Protein AF-F9FNZ8-F1 (afdb_monomer_lite)

Radius of gyration: 16.41 Å; chains: 1; bounding box: 46×42×36 Å

Sequence (123 aa):
MADININNTTPAVIGWEWNDSACSLIEPDPKFSDITLTTHFDKTCSLFELSVPVKIKDIRLKDDKGGENSVSTLILRICPSTVDTFSFASTTTGSESTRPKFTSYVTRLDFQLSKSLDVLVPA

Foldseek 3Di:
DPWPFAWDKDFDKDWDDDPNDIDIDQAAVVNPDGFIWIFGDGPVDGKIKTKGWYQDPPDDDPPPPDPPRDIKIKIWIDGPVFFPDWDKDFDQDDPPVNRVPDVGTDIDIDTDGNDDIDIDIDD

Organism: Fusarium oxysporum (strain Fo5176) (NCBI:txid660025)

pLDDT: mean 75.02, std 13.0, range [47.94, 90.88]

Structure (mmCIF, N/CA/C/O backbone):
data_AF-F9FNZ8-F1
#
_entry.id   AF-F9FNZ8-F1
#
loop_
_atom_site.group_PDB
_atom_site.id
_atom_site.type_symbol
_atom_site.label_atom_id
_atom_site.label_alt_id
_atom_site.label_comp_id
_atom_site.label_asym_id
_atom_site.label_entity_id
_atom_site.label_seq_id
_atom_site.pdbx_PDB_ins_code
_atom_site.Cartn_x
_atom_site.Cartn_y
_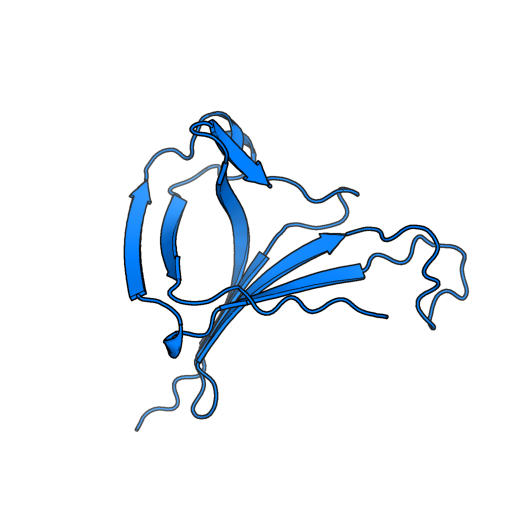atom_site.Cartn_z
_atom_site.occupancy
_atom_site.B_iso_or_equiv
_atom_site.auth_seq_id
_atom_site.auth_comp_id
_atom_site.auth_asym_id
_atom_site.auth_atom_id
_atom_site.pdbx_PDB_model_num
ATOM 1 N N . MET A 1 1 ? -28.705 -4.504 3.565 1.00 50.62 1 MET A N 1
ATOM 2 C CA . MET A 1 1 ? -27.428 -3.768 3.446 1.00 50.62 1 MET A CA 1
ATOM 3 C C . MET A 1 1 ? -26.981 -3.895 2.009 1.00 50.62 1 MET A C 1
ATOM 5 O O . MET A 1 1 ? -27.004 -5.012 1.516 1.00 50.62 1 MET A O 1
ATOM 9 N N . ALA A 1 2 ? -26.684 -2.783 1.336 1.00 55.53 2 ALA A N 1
ATOM 10 C CA . ALA A 1 2 ? -26.124 -2.829 -0.009 1.00 55.53 2 ALA A CA 1
ATOM 11 C C . ALA A 1 2 ? -24.728 -3.460 0.049 1.00 55.53 2 ALA A C 1
ATOM 13 O O . ALA A 1 2 ? -23.975 -3.213 0.993 1.00 55.53 2 ALA A O 1
A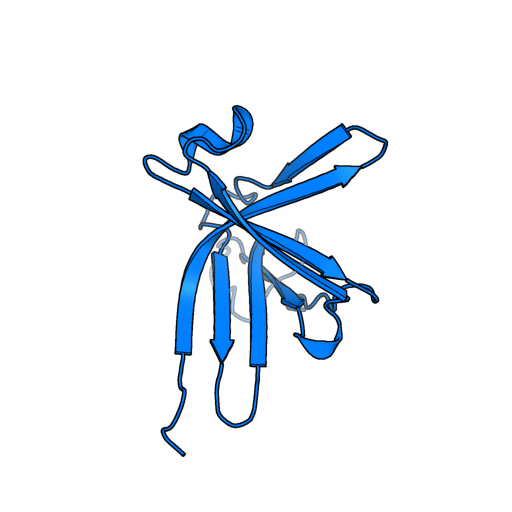TOM 14 N N . ASP A 1 3 ? -24.417 -4.289 -0.937 1.00 61.94 3 ASP A N 1
ATOM 15 C CA . ASP A 1 3 ? -23.133 -4.967 -1.047 1.00 61.94 3 ASP A CA 1
ATOM 16 C C . ASP A 1 3 ? -22.080 -3.922 -1.415 1.00 61.94 3 ASP A C 1
ATOM 18 O O . ASP A 1 3 ? -21.978 -3.504 -2.566 1.00 61.94 3 ASP A O 1
ATOM 22 N N . ILE A 1 4 ? -21.325 -3.452 -0.421 1.00 68.19 4 ILE A N 1
ATOM 23 C CA . ILE A 1 4 ? -20.116 -2.672 -0.672 1.00 68.19 4 ILE A CA 1
ATOM 24 C C . ILE A 1 4 ? -19.102 -3.678 -1.215 1.00 68.19 4 ILE A C 1
ATOM 26 O O . ILE A 1 4 ? -18.683 -4.572 -0.489 1.00 68.19 4 ILE A O 1
ATOM 30 N N . ASN A 1 5 ? -18.799 -3.585 -2.507 1.00 74.56 5 ASN A N 1
ATOM 31 C CA . ASN A 1 5 ? -17.711 -4.304 -3.161 1.00 74.56 5 ASN A CA 1
ATOM 32 C C . ASN A 1 5 ? -16.851 -3.265 -3.879 1.00 74.56 5 ASN A C 1
ATOM 34 O O . ASN A 1 5 ? -17.063 -2.960 -5.054 1.00 74.56 5 ASN A O 1
ATOM 38 N N . ILE A 1 6 ? -15.948 -2.647 -3.124 1.00 79.62 6 ILE A N 1
ATOM 39 C CA . ILE A 1 6 ? -14.996 -1.672 -3.643 1.00 79.62 6 ILE A CA 1
ATOM 40 C C . ILE A 1 6 ? -13.662 -2.390 -3.770 1.00 79.62 6 ILE A C 1
ATOM 42 O O . ILE A 1 6 ? -13.067 -2.790 -2.773 1.00 79.62 6 ILE A O 1
ATOM 46 N N . ASN A 1 7 ? -13.210 -2.533 -5.010 1.00 85.69 7 ASN A N 1
ATOM 47 C CA . ASN A 1 7 ? -11.875 -2.999 -5.337 1.00 85.69 7 ASN A CA 1
ATOM 48 C C . ASN A 1 7 ? -11.287 -2.026 -6.359 1.00 85.69 7 ASN A C 1
ATOM 50 O O . ASN A 1 7 ? -11.627 -2.080 -7.541 1.00 85.69 7 ASN A O 1
ATOM 54 N N . ASN A 1 8 ? -10.500 -1.066 -5.876 1.00 85.75 8 ASN A N 1
ATOM 55 C CA . ASN A 1 8 ? -9.900 -0.033 -6.714 1.00 85.75 8 ASN A CA 1
ATOM 56 C C . ASN A 1 8 ? -8.385 -0.050 -6.544 1.00 85.75 8 ASN A C 1
ATOM 58 O O . ASN A 1 8 ? -7.902 0.060 -5.417 1.00 85.75 8 ASN A O 1
ATOM 62 N N . THR A 1 9 ? -7.665 -0.147 -7.657 1.00 87.81 9 THR A N 1
ATOM 63 C CA . THR A 1 9 ? -6.204 -0.133 -7.717 1.00 87.81 9 THR A CA 1
ATOM 64 C C . THR A 1 9 ? -5.751 1.130 -8.428 1.00 87.81 9 THR A C 1
ATOM 66 O O . THR A 1 9 ? -6.168 1.403 -9.552 1.00 87.81 9 THR A O 1
ATOM 69 N N . THR A 1 10 ? -4.864 1.888 -7.789 1.00 86.94 10 THR A N 1
ATOM 70 C CA . THR A 1 10 ? -4.278 3.105 -8.360 1.00 86.94 10 THR A CA 1
ATOM 71 C C . THR A 1 10 ? -2.759 3.089 -8.212 1.00 86.94 10 THR A C 1
ATOM 73 O O . THR A 1 10 ? -2.259 2.576 -7.206 1.00 86.94 10 THR A O 1
ATOM 76 N N . PRO A 1 11 ? -2.001 3.675 -9.155 1.00 86.81 11 PRO A N 1
ATOM 77 C CA . PRO A 1 11 ? -0.597 3.987 -8.933 1.00 86.81 11 PRO A CA 1
ATOM 78 C C . PRO A 1 11 ? -0.419 4.811 -7.657 1.00 86.81 11 PRO A C 1
ATOM 80 O O . PRO A 1 11 ? -1.219 5.703 -7.360 1.00 86.81 11 PRO A O 1
ATOM 83 N N . ALA A 1 12 ? 0.630 4.501 -6.907 1.00 86.44 12 ALA A N 1
ATOM 84 C CA . ALA A 1 12 ? 0.932 5.109 -5.626 1.00 86.44 12 ALA A CA 1
ATOM 85 C C . ALA A 1 12 ? 2.425 5.429 -5.504 1.00 86.44 12 ALA A C 1
ATOM 87 O O . ALA A 1 12 ? 3.278 4.880 -6.203 1.00 86.44 12 ALA A O 1
ATOM 88 N N . VAL A 1 13 ? 2.723 6.341 -4.585 1.00 85.50 13 VAL A N 1
ATOM 89 C CA . VAL A 1 13 ? 4.072 6.653 -4.117 1.00 85.50 13 VAL A CA 1
ATOM 90 C C . VAL A 1 13 ? 4.047 6.540 -2.605 1.00 85.50 13 VAL A C 1
ATOM 92 O O . VAL A 1 13 ? 3.079 6.955 -1.966 1.00 85.50 13 VAL A O 1
ATOM 95 N N . ILE A 1 14 ? 5.103 5.970 -2.041 1.00 86.44 14 ILE A N 1
ATOM 96 C CA . ILE A 1 14 ? 5.200 5.732 -0.604 1.00 86.44 14 ILE A CA 1
ATOM 97 C C . ILE A 1 14 ? 6.164 6.763 -0.034 1.00 86.44 14 ILE A C 1
ATOM 99 O O . ILE A 1 14 ? 7.265 6.913 -0.556 1.00 86.44 14 ILE A O 1
ATOM 103 N N . GLY A 1 15 ? 5.762 7.464 1.021 1.00 85.94 15 GLY A N 1
ATOM 104 C CA . GLY A 1 15 ? 6.618 8.379 1.772 1.00 85.94 15 GLY A CA 1
ATOM 105 C C . GLY A 1 15 ? 6.652 7.991 3.245 1.00 85.94 15 GLY A C 1
ATOM 106 O O . GLY A 1 15 ? 5.629 7.580 3.788 1.00 85.94 15 GLY A O 1
ATOM 107 N N . TRP A 1 16 ? 7.814 8.106 3.879 1.00 86.62 16 TRP A N 1
ATOM 108 C CA . TRP A 1 16 ? 7.981 7.901 5.320 1.00 86.62 16 TRP A CA 1
ATOM 109 C C . TRP A 1 16 ? 9.099 8.793 5.857 1.00 86.62 16 TRP A C 1
ATOM 111 O O . TRP A 1 16 ? 9.931 9.283 5.096 1.00 86.62 16 TRP A O 1
ATOM 121 N N . GLU A 1 17 ? 9.131 9.003 7.167 1.00 83.31 17 GLU A N 1
ATOM 122 C CA . GLU A 1 17 ? 10.227 9.704 7.835 1.00 83.31 17 GLU A CA 1
ATOM 123 C C . GLU A 1 17 ? 11.235 8.692 8.386 1.00 83.31 17 GLU A C 1
ATOM 125 O O . GLU A 1 17 ? 10.865 7.672 8.972 1.00 83.31 17 GLU A O 1
ATOM 130 N N . TRP A 1 18 ? 12.522 8.963 8.187 1.00 83.50 18 TRP A N 1
ATOM 131 C CA . TRP A 1 18 ? 13.621 8.173 8.731 1.00 83.50 18 TRP A CA 1
ATOM 132 C C . TRP A 1 18 ? 14.732 9.114 9.194 1.00 83.50 18 TRP A C 1
ATOM 134 O O . TRP A 1 18 ? 15.304 9.829 8.376 1.00 83.50 18 TRP A O 1
ATOM 144 N N . ASN A 1 19 ? 15.051 9.116 10.493 1.00 87.81 19 ASN A N 1
ATOM 145 C CA . ASN A 1 19 ? 16.063 10.000 11.095 1.00 87.81 19 ASN A CA 1
ATOM 146 C C . ASN A 1 19 ? 15.889 11.478 10.679 1.00 87.81 19 ASN A C 1
ATOM 148 O O . ASN A 1 19 ? 16.789 12.065 10.076 1.00 87.81 19 ASN A O 1
ATOM 152 N N . ASP A 1 20 ? 14.700 12.041 10.920 1.00 85.81 20 ASP A N 1
ATOM 153 C CA . ASP A 1 20 ? 14.307 13.419 10.560 1.00 85.81 20 ASP A CA 1
ATOM 154 C C . ASP A 1 20 ? 14.408 13.758 9.060 1.00 85.81 20 ASP A C 1
ATOM 156 O O . ASP A 1 20 ? 14.306 14.916 8.652 1.00 85.81 20 ASP A O 1
ATOM 160 N N . SER A 1 21 ? 14.597 12.744 8.215 1.00 81.88 21 SER A N 1
ATOM 161 C CA . SER A 1 21 ? 14.689 12.887 6.768 1.00 81.88 21 SER A CA 1
ATOM 162 C C . SER A 1 21 ? 13.454 12.292 6.108 1.00 81.88 21 SER A C 1
ATOM 164 O O . SER A 1 21 ? 13.058 11.161 6.393 1.00 81.88 21 SER A O 1
ATOM 166 N N . ALA A 1 22 ? 12.853 13.043 5.188 1.00 83.19 22 ALA A N 1
ATOM 167 C CA . ALA A 1 22 ? 11.767 12.536 4.364 1.00 83.19 22 ALA A CA 1
ATOM 168 C C . ALA A 1 22 ? 12.325 11.552 3.322 1.00 83.19 22 ALA A C 1
ATOM 170 O O . ALA A 1 22 ? 13.117 11.924 2.453 1.00 83.19 22 ALA A O 1
ATOM 171 N N . CYS A 1 23 ? 11.900 10.297 3.403 1.00 83.81 23 CYS A N 1
ATOM 172 C CA . CYS A 1 23 ? 12.193 9.251 2.435 1.00 83.81 23 CYS A CA 1
ATOM 173 C C . CYS A 1 23 ? 10.977 8.996 1.542 1.00 83.81 23 CYS A C 1
ATOM 175 O O . CYS A 1 23 ? 9.828 9.177 1.948 1.00 83.81 23 CYS A O 1
ATOM 177 N N . SER A 1 24 ? 11.229 8.555 0.311 1.00 83.94 24 SER A N 1
ATOM 178 C CA . SER A 1 24 ? 10.164 8.196 -0.619 1.00 83.94 24 SER A CA 1
ATOM 179 C C . SER A 1 24 ? 10.569 7.057 -1.541 1.00 83.94 24 SER A C 1
ATOM 181 O O . SER A 1 24 ? 11.677 7.066 -2.076 1.00 83.94 24 SER A O 1
ATOM 183 N N . LEU A 1 25 ? 9.638 6.141 -1.795 1.00 84.81 25 LEU A N 1
ATOM 184 C CA . LEU A 1 25 ? 9.734 5.119 -2.827 1.00 84.81 25 LEU A CA 1
ATOM 185 C C . LEU A 1 25 ? 8.757 5.465 -3.955 1.00 84.81 25 LEU A C 1
ATOM 187 O O . LEU A 1 25 ? 7.538 5.360 -3.802 1.00 84.81 25 LEU A O 1
ATOM 191 N N . ILE A 1 26 ? 9.319 5.934 -5.069 1.00 81.75 26 ILE A N 1
ATOM 192 C CA . ILE A 1 26 ? 8.571 6.494 -6.203 1.00 81.75 26 ILE A CA 1
ATOM 193 C C . ILE A 1 26 ? 8.479 5.481 -7.339 1.00 81.75 26 ILE A C 1
ATOM 195 O O . ILE A 1 26 ? 7.404 5.253 -7.888 1.00 81.75 26 ILE A O 1
ATOM 199 N N . GLU A 1 27 ? 9.594 4.847 -7.681 1.00 81.00 27 GLU A N 1
ATOM 200 C CA . GLU A 1 27 ? 9.676 3.824 -8.717 1.00 81.00 27 GLU A CA 1
ATOM 201 C C . GLU A 1 27 ? 10.198 2.527 -8.097 1.00 81.00 27 GLU A C 1
ATOM 203 O O . GLU A 1 27 ? 11.109 2.582 -7.265 1.00 81.00 27 GLU A O 1
ATOM 208 N N . PRO A 1 28 ? 9.641 1.367 -8.473 1.00 75.50 28 PRO A N 1
ATOM 209 C CA . PRO A 1 28 ? 10.231 0.095 -8.101 1.00 75.50 28 PRO A CA 1
ATOM 210 C C . PRO A 1 28 ? 11.508 -0.169 -8.903 1.00 75.50 28 PRO A C 1
ATOM 212 O O . PRO A 1 28 ? 11.694 0.346 -10.008 1.00 75.50 28 PRO A O 1
ATOM 215 N N . ASP A 1 29 ? 12.378 -1.006 -8.345 1.00 64.44 29 ASP A N 1
ATOM 216 C CA . ASP A 1 29 ? 13.597 -1.478 -8.995 1.00 64.44 29 ASP A CA 1
ATOM 217 C C . ASP A 1 29 ? 13.549 -3.013 -9.118 1.00 64.44 29 ASP A C 1
ATOM 219 O O . ASP A 1 29 ? 13.524 -3.713 -8.095 1.00 64.44 29 ASP A O 1
ATOM 223 N N . PRO A 1 30 ? 13.508 -3.572 -10.344 1.00 66.38 30 PRO A N 1
ATOM 224 C CA . PRO A 1 30 ? 13.570 -2.919 -11.654 1.00 66.38 30 PRO A CA 1
ATOM 225 C C . PRO A 1 30 ? 12.273 -2.186 -12.009 1.00 66.38 30 PRO A C 1
ATOM 227 O O . PRO A 1 30 ? 11.185 -2.593 -11.602 1.00 66.38 30 PRO A O 1
ATOM 230 N N . LYS A 1 31 ? 12.390 -1.144 -12.844 1.00 69.19 31 LYS A N 1
ATOM 231 C CA . LYS A 1 31 ? 11.262 -0.354 -13.370 1.00 69.19 31 LYS A CA 1
ATOM 232 C C . LYS A 1 31 ? 10.430 -1.158 -14.380 1.00 69.19 31 LYS A C 1
ATOM 234 O O . LYS A 1 31 ? 10.475 -0.894 -15.578 1.00 69.19 31 LYS A O 1
ATOM 239 N N . PHE A 1 32 ? 9.735 -2.186 -13.908 1.00 69.75 32 PHE A N 1
ATOM 240 C CA . PHE A 1 32 ? 8.914 -3.067 -14.741 1.00 69.75 32 PHE A CA 1
ATOM 241 C C . PHE A 1 32 ? 7.421 -2.715 -14.668 1.00 69.75 32 PHE A C 1
ATOM 243 O O . PHE A 1 32 ? 6.696 -2.877 -15.645 1.00 69.75 32 PHE A O 1
ATOM 250 N N . SER A 1 33 ? 6.963 -2.203 -13.526 1.00 77.44 33 SER A N 1
ATOM 251 C CA . SER A 1 33 ? 5.578 -1.779 -13.293 1.00 77.44 33 SER A CA 1
ATOM 252 C C . SER A 1 33 ? 5.520 -0.684 -12.228 1.00 77.44 33 SER A C 1
ATOM 254 O O . SER A 1 33 ? 6.542 -0.323 -11.655 1.00 77.44 33 SER A O 1
ATOM 256 N N . ASP A 1 34 ? 4.344 -0.110 -11.980 1.00 84.69 34 ASP A N 1
ATOM 257 C CA . ASP A 1 34 ? 4.162 0.880 -10.921 1.00 84.69 34 ASP A CA 1
ATOM 258 C C . ASP A 1 34 ? 3.959 0.237 -9.547 1.00 84.69 34 ASP A C 1
ATOM 260 O O . ASP A 1 34 ? 3.447 -0.872 -9.420 1.00 84.69 34 ASP A O 1
ATOM 264 N N . ILE A 1 35 ? 4.323 0.980 -8.501 1.00 87.69 35 ILE A N 1
ATOM 265 C CA . ILE A 1 35 ? 3.838 0.723 -7.144 1.00 87.69 35 ILE A CA 1
ATOM 266 C C . ILE A 1 35 ? 2.352 1.061 -7.127 1.00 87.69 35 ILE A C 1
ATOM 268 O O . ILE A 1 35 ? 1.967 2.132 -7.603 1.00 87.69 35 ILE A O 1
ATOM 272 N N . THR A 1 36 ? 1.522 0.182 -6.577 1.00 90.31 36 THR A N 1
ATOM 273 C CA . THR A 1 36 ? 0.068 0.372 -6.568 1.00 90.31 36 THR A CA 1
ATOM 274 C C . THR A 1 36 ? -0.509 0.273 -5.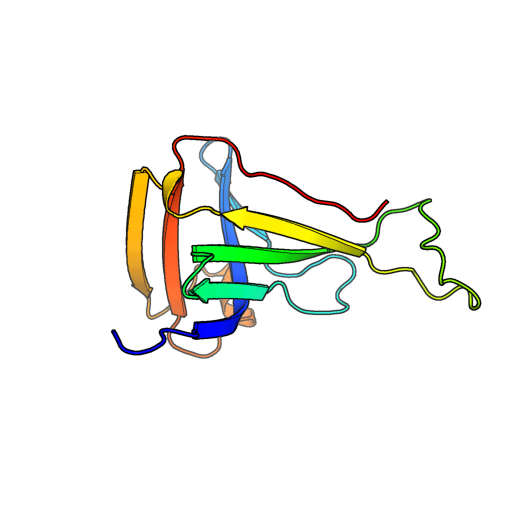169 1.00 90.31 36 THR A C 1
ATOM 276 O O . THR A 1 36 ? -0.102 -0.578 -4.381 1.00 90.31 36 THR A O 1
ATOM 279 N N . LEU A 1 37 ? -1.504 1.108 -4.889 1.00 89.56 37 LEU A N 1
ATOM 280 C CA . LEU A 1 37 ? -2.370 0.987 -3.727 1.00 89.56 37 LEU A CA 1
ATOM 281 C C . LEU A 1 37 ? -3.717 0.429 -4.182 1.00 89.56 37 LEU A C 1
ATOM 283 O O . LEU A 1 37 ? -4.407 1.048 -4.996 1.00 89.56 37 LEU A O 1
ATOM 287 N N . THR A 1 38 ? -4.095 -0.715 -3.629 1.00 90.31 38 THR A N 1
ATOM 288 C CA . THR A 1 38 ? -5.409 -1.319 -3.803 1.00 90.31 38 THR A CA 1
ATOM 289 C C . THR A 1 38 ? -6.221 -1.161 -2.531 1.00 90.31 38 THR A C 1
ATOM 291 O O . THR A 1 38 ? -5.757 -1.432 -1.428 1.00 90.31 38 THR A O 1
ATOM 294 N N . THR A 1 39 ? -7.454 -0.706 -2.680 1.00 88.75 39 THR A N 1
ATOM 295 C CA . THR A 1 39 ? -8.409 -0.602 -1.582 1.00 88.75 39 THR A CA 1
ATOM 296 C C . THR A 1 39 ? -9.442 -1.705 -1.736 1.00 88.75 39 THR A C 1
ATOM 298 O O . THR A 1 39 ? -10.180 -1.704 -2.722 1.00 88.75 39 THR A O 1
ATOM 301 N N . HIS A 1 40 ? -9.483 -2.621 -0.769 1.00 87.56 40 HIS A N 1
ATOM 302 C CA . HIS A 1 40 ? -10.414 -3.742 -0.722 1.00 87.56 40 HIS A CA 1
ATOM 303 C C . HIS A 1 40 ? -11.422 -3.520 0.404 1.00 87.56 40 HIS A C 1
ATOM 305 O O . HIS A 1 40 ? -11.080 -3.640 1.579 1.00 87.56 40 HIS A O 1
ATOM 311 N N . PHE A 1 41 ? -12.667 -3.219 0.047 1.00 85.06 41 PHE A N 1
ATOM 312 C CA . PHE A 1 41 ? -13.790 -3.209 0.980 1.00 85.06 41 PHE A CA 1
ATOM 313 C C . PHE A 1 41 ? -14.890 -4.118 0.447 1.00 85.06 41 PHE A C 1
ATOM 315 O O . PHE A 1 41 ? -15.593 -3.770 -0.504 1.00 85.06 41 PHE A O 1
ATOM 322 N N . ASP A 1 42 ? -15.031 -5.276 1.080 1.00 80.69 42 ASP A N 1
ATOM 323 C CA . ASP A 1 42 ? -16.114 -6.220 0.857 1.00 80.69 42 ASP A CA 1
ATOM 324 C C . ASP A 1 42 ? -16.834 -6.567 2.176 1.00 80.69 42 ASP A C 1
ATOM 326 O O . ASP A 1 42 ? -16.512 -6.056 3.251 1.00 80.69 42 ASP A O 1
ATOM 330 N N . LYS A 1 43 ? -17.854 -7.429 2.106 1.00 77.69 43 LYS A N 1
ATOM 331 C CA . LYS A 1 43 ? -18.645 -7.858 3.277 1.00 77.69 43 LYS A CA 1
ATOM 332 C C . LYS A 1 43 ? -17.834 -8.567 4.366 1.00 77.69 43 LYS A C 1
ATOM 334 O O . LYS A 1 43 ? -18.291 -8.656 5.503 1.00 77.69 43 LYS A O 1
ATOM 339 N N . THR A 1 44 ? -16.705 -9.149 3.997 1.00 79.00 44 THR A N 1
ATOM 340 C CA . THR A 1 44 ? -15.887 -10.057 4.805 1.00 79.00 44 THR A CA 1
ATOM 341 C C . THR A 1 44 ? -14.501 -9.499 5.109 1.00 79.00 44 THR A C 1
ATOM 343 O O . THR A 1 44 ? -13.873 -9.925 6.076 1.00 79.00 44 THR A O 1
ATOM 346 N N . CYS A 1 45 ? -14.027 -8.543 4.313 1.00 76.69 45 CYS A N 1
ATOM 347 C CA . CYS A 1 45 ? -12.674 -8.037 4.349 1.00 76.69 45 CYS A CA 1
ATOM 348 C C . CYS A 1 45 ? -12.655 -6.529 4.101 1.00 76.69 45 CYS A C 1
ATOM 350 O O . CYS A 1 45 ? -13.316 -5.996 3.214 1.00 76.69 45 CYS A O 1
ATOM 352 N N . SER A 1 46 ? -11.883 -5.823 4.914 1.00 86.19 46 SER A N 1
ATOM 353 C CA . SER A 1 46 ? -11.586 -4.410 4.722 1.00 86.19 46 SER A CA 1
ATOM 354 C C . SER A 1 46 ? -10.090 -4.244 4.913 1.00 86.19 46 SER A C 1
ATOM 356 O O . SER A 1 46 ? -9.610 -4.459 6.024 1.00 86.19 46 SER A O 1
ATOM 358 N N . LEU A 1 47 ? -9.352 -3.935 3.849 1.00 89.00 47 LEU A N 1
ATOM 359 C CA . LEU A 1 47 ? -7.909 -3.705 3.901 1.00 89.00 47 LEU A CA 1
ATOM 360 C C . LEU A 1 47 ? -7.435 -2.770 2.792 1.00 89.00 47 LEU A C 1
ATOM 362 O O . LEU A 1 47 ? -8.041 -2.673 1.723 1.00 89.00 47 LEU A O 1
ATOM 366 N N . PHE A 1 48 ? -6.307 -2.120 3.049 1.00 88.88 48 PHE A N 1
ATOM 367 C CA . PHE A 1 48 ? -5.508 -1.479 2.016 1.00 88.88 48 PHE A CA 1
ATOM 368 C C . PHE A 1 48 ? -4.314 -2.376 1.707 1.00 88.88 48 PHE A C 1
ATOM 370 O O . PHE A 1 48 ? -3.646 -2.868 2.616 1.00 88.88 48 PHE A O 1
ATOM 377 N N . GLU A 1 49 ? -4.050 -2.600 0.429 1.00 90.88 49 GLU A N 1
ATOM 378 C CA . GLU A 1 49 ? -2.937 -3.407 -0.045 1.00 90.88 49 GLU A CA 1
ATOM 379 C C . GLU A 1 49 ? -1.999 -2.535 -0.869 1.00 90.88 49 GLU A C 1
ATOM 381 O O . GLU A 1 49 ? -2.381 -1.968 -1.888 1.00 90.88 49 GLU A O 1
ATOM 386 N N . LEU A 1 50 ? -0.760 -2.417 -0.421 1.00 89.88 50 LEU A N 1
ATOM 387 C CA . LEU A 1 50 ? 0.290 -1.707 -1.124 1.00 89.88 50 LEU A CA 1
ATOM 388 C C . LEU A 1 50 ? 1.216 -2.737 -1.770 1.00 89.88 50 LEU A C 1
ATOM 390 O O . LEU A 1 50 ? 1.829 -3.556 -1.087 1.00 89.88 50 LEU A O 1
ATOM 394 N N . SER A 1 51 ? 1.297 -2.695 -3.094 1.00 88.94 51 SER A N 1
ATOM 395 C CA . SER A 1 51 ? 2.091 -3.618 -3.899 1.00 88.94 51 SER A CA 1
ATOM 396 C C . SER A 1 51 ? 3.310 -2.905 -4.461 1.00 88.94 51 SER A C 1
ATOM 398 O O . SER A 1 51 ? 3.181 -1.914 -5.183 1.00 88.94 51 SER A O 1
ATOM 400 N N . VAL A 1 52 ? 4.494 -3.418 -4.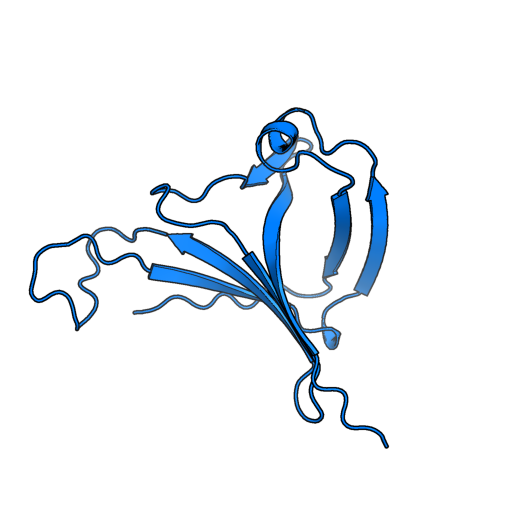136 1.00 87.88 52 VAL A N 1
ATOM 401 C CA . VAL A 1 52 ? 5.779 -2.913 -4.624 1.00 87.88 52 VAL A CA 1
ATOM 402 C C . VAL A 1 52 ? 6.444 -4.009 -5.460 1.00 87.88 52 VAL A C 1
ATOM 404 O O . VAL A 1 52 ? 6.869 -5.026 -4.909 1.00 87.88 52 VAL A O 1
ATOM 407 N N . PRO A 1 53 ? 6.549 -3.833 -6.785 1.00 84.19 53 PRO A N 1
ATOM 408 C CA . PRO A 1 53 ? 7.319 -4.735 -7.634 1.00 84.19 53 PRO A CA 1
ATOM 409 C C . PRO A 1 53 ? 8.790 -4.752 -7.203 1.00 84.19 53 PRO A C 1
ATOM 411 O O . PRO A 1 53 ? 9.394 -3.702 -6.992 1.00 84.19 53 PRO A O 1
ATOM 414 N N . VAL A 1 54 ? 9.373 -5.939 -7.059 1.00 80.38 54 VAL A N 1
ATOM 415 C CA . VAL A 1 54 ? 10.771 -6.120 -6.655 1.00 80.38 54 VAL A CA 1
ATOM 416 C C . VAL A 1 54 ? 11.400 -7.272 -7.423 1.00 80.38 54 VAL A C 1
ATOM 418 O O . VAL A 1 54 ? 10.772 -8.298 -7.683 1.00 80.38 54 VAL A O 1
ATOM 421 N N . LYS A 1 55 ? 12.686 -7.151 -7.747 1.00 74.38 55 LYS A N 1
ATOM 422 C CA . LYS A 1 55 ? 13.471 -8.299 -8.207 1.00 74.38 55 LYS A CA 1
ATOM 423 C C . LYS A 1 55 ? 14.310 -8.824 -7.061 1.00 74.38 55 LYS A C 1
ATOM 425 O O . LYS A 1 55 ? 15.251 -8.166 -6.618 1.00 74.38 55 LYS A O 1
ATOM 430 N N . ILE A 1 56 ? 13.996 -10.032 -6.616 1.00 69.31 56 ILE A N 1
ATOM 431 C CA . ILE A 1 56 ? 14.795 -10.710 -5.603 1.00 69.31 56 ILE A CA 1
ATOM 432 C C . ILE A 1 56 ? 15.868 -11.516 -6.329 1.00 69.31 56 ILE A C 1
ATOM 434 O O . ILE A 1 56 ? 15.568 -12.344 -7.188 1.00 69.31 56 ILE A O 1
ATOM 438 N N . LYS A 1 57 ? 17.137 -11.226 -6.034 1.00 65.50 57 LYS A N 1
ATOM 439 C CA . LYS A 1 57 ? 18.257 -12.004 -6.571 1.00 65.50 57 LYS A CA 1
ATOM 440 C C . LYS A 1 57 ? 18.220 -13.412 -5.968 1.00 65.50 57 LYS A C 1
ATOM 442 O O . LYS A 1 57 ? 17.854 -13.574 -4.810 1.00 65.50 57 LYS A O 1
ATOM 447 N N . ASP A 1 58 ? 18.588 -14.405 -6.770 1.00 60.09 58 ASP A N 1
ATOM 448 C CA . ASP A 1 58 ? 18.759 -15.810 -6.367 1.00 60.09 58 ASP A CA 1
ATOM 449 C C . ASP A 1 58 ? 17.485 -16.597 -5.993 1.00 60.09 58 ASP A C 1
ATOM 451 O O . ASP A 1 58 ? 17.583 -17.771 -5.633 1.00 60.09 58 ASP A O 1
ATOM 455 N N . ILE A 1 59 ? 16.286 -16.026 -6.169 1.00 59.16 59 ILE A N 1
ATOM 456 C CA . ILE A 1 59 ? 15.016 -16.767 -6.086 1.00 59.16 59 ILE A CA 1
ATOM 457 C C . ILE A 1 59 ? 14.549 -17.121 -7.501 1.00 59.16 59 ILE A C 1
ATOM 459 O O . ILE A 1 59 ? 14.207 -16.240 -8.285 1.00 59.16 59 ILE A O 1
ATOM 463 N N . ARG A 1 60 ? 14.523 -18.419 -7.832 1.00 53.88 60 ARG A N 1
ATOM 464 C CA . ARG A 1 60 ? 13.825 -18.927 -9.024 1.00 53.88 60 ARG A CA 1
ATOM 465 C C . ARG A 1 60 ? 12.361 -19.143 -8.664 1.00 53.88 60 ARG A C 1
ATOM 467 O O . ARG A 1 60 ? 12.036 -20.151 -8.035 1.00 53.88 60 ARG A O 1
ATOM 474 N N . LEU A 1 61 ? 11.479 -18.234 -9.077 1.00 57.25 61 LEU A N 1
ATOM 475 C CA . LEU A 1 61 ? 10.044 -18.519 -9.030 1.00 57.25 61 LEU A CA 1
ATOM 476 C C . LEU A 1 61 ? 9.751 -19.719 -9.946 1.00 57.25 61 LEU A C 1
ATOM 478 O O . LEU A 1 61 ? 10.337 -19.852 -11.021 1.00 57.25 61 LEU A O 1
ATOM 482 N N . LYS A 1 62 ? 8.875 -20.628 -9.499 1.00 53.19 62 LYS A N 1
ATOM 483 C CA . LYS A 1 62 ? 8.685 -21.968 -10.096 1.00 53.19 62 LYS A CA 1
ATOM 484 C C . LYS A 1 62 ? 8.271 -21.992 -11.576 1.00 53.19 62 LYS A C 1
ATOM 486 O O . LYS A 1 62 ? 8.380 -23.049 -12.194 1.00 53.19 62 LYS A O 1
ATOM 491 N N . ASP A 1 63 ? 7.885 -20.853 -12.142 1.00 53.25 63 ASP A N 1
ATOM 492 C CA . ASP A 1 63 ? 7.458 -20.715 -13.537 1.00 53.25 63 ASP A CA 1
ATOM 493 C C . ASP A 1 63 ? 8.534 -20.126 -14.469 1.00 53.25 63 ASP A C 1
ATOM 495 O O . ASP A 1 63 ? 8.274 -19.879 -15.647 1.00 53.25 63 ASP A O 1
ATOM 499 N N . ASP A 1 64 ? 9.772 -19.966 -13.991 1.00 51.53 64 ASP A N 1
ATOM 500 C CA . ASP A 1 64 ? 10.904 -19.487 -14.790 1.00 51.53 64 ASP A CA 1
ATOM 501 C C . ASP A 1 64 ? 11.459 -20.592 -15.716 1.00 51.53 64 ASP A C 1
ATOM 503 O O . ASP A 1 64 ? 12.532 -21.165 -15.508 1.00 51.53 64 ASP A O 1
ATOM 507 N N . LYS A 1 65 ? 10.690 -20.945 -16.754 1.00 49.47 65 LYS A N 1
ATOM 508 C CA . LYS A 1 65 ? 11.138 -21.838 -17.842 1.00 49.47 65 LYS A CA 1
ATOM 509 C C . LYS A 1 65 ? 11.934 -21.118 -18.938 1.00 49.47 65 LYS A C 1
ATOM 511 O O . LYS A 1 65 ? 12.270 -21.749 -19.939 1.00 49.47 65 LYS A O 1
ATOM 516 N N . GLY A 1 66 ? 12.240 -19.832 -18.768 1.00 49.03 66 GLY A N 1
ATOM 517 C CA . GLY A 1 66 ? 12.749 -18.987 -19.848 1.00 49.03 66 GLY A CA 1
ATOM 518 C C . GLY A 1 66 ? 13.915 -18.068 -19.504 1.00 49.03 66 GLY A C 1
ATOM 519 O O . GLY A 1 66 ? 14.346 -17.351 -20.397 1.00 49.03 66 GLY A O 1
ATOM 520 N N . GLY A 1 67 ? 14.439 -18.055 -18.272 1.00 47.94 67 GLY A N 1
ATOM 521 C CA . GLY A 1 67 ? 15.529 -17.136 -17.919 1.00 47.94 67 GLY A CA 1
ATOM 522 C C . GLY A 1 67 ? 15.123 -15.662 -18.033 1.00 47.94 67 GLY A C 1
ATOM 523 O O . GLY A 1 67 ? 15.983 -14.792 -18.183 1.00 47.94 67 GLY A O 1
ATOM 524 N N . GLU A 1 68 ? 13.822 -15.378 -17.967 1.00 49.31 68 GLU A N 1
ATOM 525 C CA . GLU A 1 68 ? 13.300 -14.023 -17.886 1.00 49.31 68 GLU A CA 1
ATOM 526 C C . GLU A 1 68 ? 13.067 -13.705 -16.415 1.00 49.31 68 GLU A C 1
ATOM 528 O O . GLU A 1 68 ? 12.103 -14.163 -15.814 1.00 49.31 68 GLU A O 1
ATOM 533 N N . ASN A 1 69 ? 14.008 -12.942 -15.849 1.00 53.34 69 ASN A N 1
ATOM 534 C CA . ASN A 1 69 ? 13.908 -12.175 -14.606 1.00 53.34 69 ASN A CA 1
ATOM 535 C C . ASN A 1 69 ? 12.565 -12.322 -13.874 1.00 53.34 69 ASN A C 1
ATOM 537 O O . ASN A 1 69 ? 11.658 -11.521 -14.092 1.00 53.34 69 ASN A O 1
ATOM 541 N N . SER A 1 70 ? 12.456 -13.293 -12.970 1.00 59.97 70 SER A N 1
ATOM 542 C CA . SER A 1 70 ? 11.270 -13.452 -12.137 1.00 59.97 70 SER A CA 1
ATOM 543 C C . SER A 1 70 ? 11.066 -12.201 -11.271 1.00 59.97 70 SER A C 1
ATOM 545 O O . SER A 1 70 ? 11.791 -11.974 -10.298 1.00 59.97 70 SER A O 1
ATOM 547 N N . VAL A 1 71 ? 10.124 -11.343 -11.665 1.00 65.25 71 VAL A N 1
ATOM 548 C CA . VAL A 1 71 ? 9.706 -10.170 -10.891 1.00 65.25 71 VAL A CA 1
ATOM 549 C C . VAL A 1 71 ? 8.739 -10.656 -9.815 1.00 65.25 71 VAL A C 1
ATOM 551 O O . VAL A 1 71 ? 7.684 -11.205 -10.123 1.00 65.25 71 VAL A O 1
ATOM 554 N N . SER A 1 72 ? 9.108 -10.464 -8.551 1.00 75.75 72 SER A N 1
ATOM 555 C CA . SER A 1 72 ? 8.235 -10.705 -7.401 1.00 75.75 72 SER A CA 1
ATOM 556 C C . SER A 1 72 ? 7.494 -9.418 -7.043 1.00 75.75 72 SER A C 1
ATOM 558 O O . SER A 1 72 ? 7.888 -8.320 -7.429 1.00 75.75 72 SER A O 1
ATOM 560 N N . THR A 1 73 ? 6.416 -9.531 -6.275 1.00 81.56 73 THR A N 1
ATOM 561 C CA . THR A 1 73 ? 5.725 -8.362 -5.716 1.00 81.56 73 THR A CA 1
ATOM 562 C C . THR A 1 73 ? 5.744 -8.460 -4.202 1.00 81.56 73 THR A C 1
ATOM 564 O O . THR A 1 73 ? 5.282 -9.449 -3.638 1.00 81.56 73 THR A O 1
ATOM 567 N N . LEU A 1 74 ? 6.309 -7.445 -3.554 1.00 84.94 74 LEU A N 1
ATOM 568 C CA . LEU A 1 74 ? 6.205 -7.236 -2.118 1.00 84.94 74 LEU A CA 1
ATOM 569 C C . LEU A 1 74 ? 4.805 -6.703 -1.820 1.00 84.94 74 LEU A C 1
ATOM 571 O O . LEU A 1 74 ? 4.415 -5.670 -2.368 1.00 84.94 74 LEU A O 1
ATOM 575 N N . ILE A 1 75 ? 4.074 -7.392 -0.950 1.00 87.06 75 ILE A N 1
ATOM 576 C CA . ILE A 1 75 ? 2.717 -7.004 -0.572 1.00 87.06 75 ILE A CA 1
ATOM 577 C C . ILE A 1 75 ? 2.720 -6.552 0.886 1.00 87.06 75 ILE A C 1
ATOM 579 O O . ILE A 1 75 ? 3.077 -7.310 1.790 1.00 87.06 75 ILE A O 1
ATOM 583 N N . LEU A 1 76 ? 2.298 -5.310 1.101 1.00 87.88 76 LEU A N 1
ATOM 584 C CA . LEU A 1 76 ? 2.119 -4.683 2.405 1.00 87.88 76 LEU A CA 1
ATOM 585 C C . LEU A 1 76 ? 0.624 -4.529 2.665 1.00 87.88 76 LEU A C 1
ATOM 587 O O . LEU A 1 76 ? -0.068 -3.829 1.924 1.00 87.88 76 LEU A O 1
ATOM 591 N N . ARG A 1 77 ? 0.118 -5.174 3.717 1.00 88.75 77 ARG A N 1
ATOM 592 C CA . ARG A 1 77 ? -1.304 -5.103 4.074 1.00 88.75 77 ARG A CA 1
ATOM 593 C C . ARG A 1 77 ? -1.519 -4.202 5.274 1.00 88.75 77 ARG A C 1
ATOM 595 O O . ARG A 1 77 ? -0.912 -4.391 6.325 1.00 88.75 77 ARG A O 1
ATOM 602 N N . ILE A 1 78 ? -2.422 -3.243 5.108 1.00 88.50 78 ILE A N 1
ATOM 603 C CA . ILE A 1 78 ? -2.855 -2.323 6.152 1.00 88.50 78 ILE A CA 1
ATOM 604 C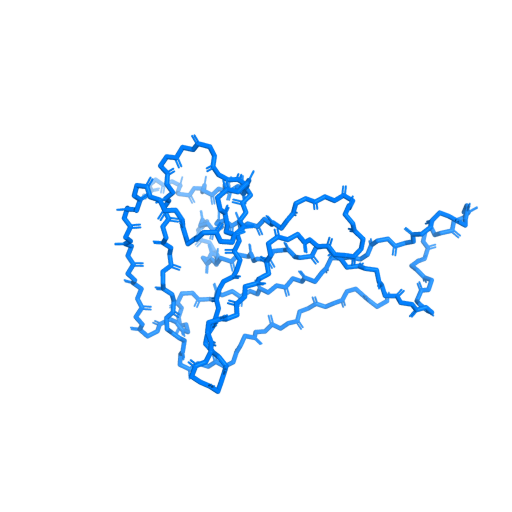 C . ILE A 1 78 ? -4.295 -2.671 6.514 1.00 88.50 78 ILE A C 1
ATOM 606 O O . ILE A 1 78 ? -5.235 -2.398 5.762 1.00 88.50 78 ILE A O 1
ATOM 610 N N . CYS A 1 79 ? -4.468 -3.284 7.679 1.00 87.19 79 CYS A N 1
ATOM 611 C CA . CYS A 1 79 ? -5.783 -3.556 8.240 1.00 87.19 79 CYS A CA 1
ATOM 612 C C . CYS A 1 79 ? -6.327 -2.271 8.890 1.00 87.19 79 CYS A C 1
ATOM 614 O O . CYS A 1 79 ? -5.627 -1.668 9.698 1.00 87.19 79 CYS A O 1
ATOM 616 N N . PRO A 1 80 ? -7.578 -1.851 8.639 1.00 84.62 80 PRO A N 1
ATOM 617 C CA . PRO A 1 80 ? -8.153 -0.664 9.270 1.00 84.62 80 PRO A CA 1
ATOM 618 C C . PRO A 1 80 ? -8.143 -0.736 10.801 1.00 84.62 80 PRO A C 1
ATOM 620 O O . PRO A 1 80 ? -8.027 0.284 11.466 1.00 84.62 80 PRO A O 1
ATOM 623 N N . SER A 1 81 ? -8.204 -1.944 11.370 1.00 84.25 81 SER A N 1
ATOM 624 C CA . SER A 1 81 ? -8.104 -2.176 12.815 1.00 84.25 81 SER A CA 1
ATOM 625 C C . SER A 1 81 ? -6.732 -1.856 13.419 1.00 84.25 81 SER A C 1
ATOM 627 O O . SER A 1 81 ? -6.627 -1.779 14.640 1.00 84.25 81 SER A O 1
ATOM 629 N N . THR A 1 82 ? -5.686 -1.701 12.603 1.00 85.31 82 THR A N 1
ATOM 630 C CA . THR A 1 82 ? -4.336 -1.322 13.050 1.00 85.31 82 THR A CA 1
ATOM 631 C C . THR A 1 82 ? -4.023 0.147 12.785 1.00 85.31 82 THR A C 1
ATOM 633 O O . THR A 1 82 ? -2.896 0.572 13.028 1.00 85.31 82 THR A O 1
ATOM 636 N N . VAL A 1 83 ? -4.978 0.909 12.247 1.00 86.88 83 VAL A N 1
ATOM 637 C CA . VAL A 1 83 ? -4.825 2.334 11.954 1.00 86.88 83 VAL A CA 1
ATOM 638 C C . VAL A 1 83 ? -5.291 3.137 13.165 1.00 86.88 83 VAL A C 1
ATOM 640 O O . VAL A 1 83 ? -6.475 3.142 13.492 1.00 86.88 83 VAL A O 1
ATOM 643 N N . ASP A 1 84 ? -4.358 3.824 13.817 1.00 86.56 84 ASP A N 1
ATOM 644 C CA . ASP A 1 84 ? -4.652 4.719 14.940 1.00 86.56 84 ASP A CA 1
ATOM 645 C C . ASP A 1 84 ? -5.234 6.036 14.445 1.00 86.56 84 ASP A C 1
ATOM 647 O O . ASP A 1 84 ? -6.225 6.537 14.980 1.00 86.56 84 ASP A O 1
ATOM 651 N N . THR A 1 85 ? -4.620 6.598 13.402 1.00 85.81 85 THR A N 1
ATOM 652 C CA . THR A 1 85 ? -5.109 7.807 12.747 1.00 85.81 85 THR A CA 1
ATOM 653 C C . THR A 1 85 ? -5.050 7.652 11.233 1.00 85.81 85 THR A C 1
ATOM 655 O O . THR A 1 85 ? -4.109 7.089 10.670 1.00 85.81 85 THR A O 1
ATOM 658 N N . PHE A 1 86 ? -6.104 8.136 10.579 1.00 84.38 86 PHE A N 1
ATOM 659 C CA . PHE A 1 86 ? -6.224 8.195 9.130 1.00 84.38 86 PHE A CA 1
ATOM 660 C C . PHE A 1 86 ? -6.644 9.607 8.746 1.00 84.38 86 PHE A C 1
ATOM 662 O O . PHE A 1 86 ? -7.728 10.057 9.131 1.00 84.38 86 PHE A O 1
ATOM 669 N N . SER A 1 87 ? -5.797 10.310 8.001 1.00 84.44 87 SER A N 1
ATOM 670 C CA . SER A 1 87 ? -6.130 11.626 7.463 1.00 84.44 87 SER A CA 1
ATOM 671 C C . SER A 1 87 ? -5.933 11.658 5.953 1.00 84.44 87 SER A C 1
ATOM 673 O O . SER A 1 87 ? -5.107 10.949 5.376 1.00 84.44 87 SER A O 1
ATOM 675 N N . PHE A 1 88 ? -6.762 12.465 5.297 1.00 79.94 88 PHE A N 1
ATOM 676 C CA . PHE A 1 88 ? -6.676 12.708 3.869 1.00 79.94 88 PHE A CA 1
ATOM 677 C C . PHE A 1 88 ? -6.327 14.175 3.647 1.00 79.94 88 PHE A C 1
ATOM 679 O O . PHE A 1 88 ? -6.941 15.073 4.227 1.00 79.94 88 PHE A O 1
ATOM 686 N N . ALA A 1 89 ? -5.352 14.421 2.782 1.00 72.44 89 ALA A N 1
ATOM 687 C CA . ALA A 1 89 ? -5.016 15.760 2.332 1.00 72.44 89 ALA A CA 1
ATOM 688 C C . ALA A 1 89 ? -5.048 15.780 0.804 1.00 72.44 89 ALA A C 1
ATOM 690 O O . ALA A 1 89 ? -4.297 15.069 0.136 1.00 72.44 89 ALA A O 1
ATOM 691 N N . SER A 1 90 ? -5.936 16.594 0.234 1.00 65.00 90 SER A N 1
ATOM 692 C CA . SER A 1 90 ? -5.875 16.913 -1.193 1.00 65.00 90 SER A CA 1
ATOM 693 C C . SER A 1 90 ? -4.744 17.910 -1.394 1.00 65.00 90 SER A C 1
ATOM 695 O O . SER A 1 90 ? -4.852 19.059 -0.965 1.00 65.00 90 SER A O 1
ATOM 697 N N . THR A 1 91 ? -3.643 17.474 -2.002 1.00 59.84 91 THR A N 1
ATOM 698 C CA . THR A 1 91 ? -2.502 18.347 -2.271 1.00 59.84 91 THR A CA 1
ATOM 699 C C . THR A 1 91 ? -2.441 18.654 -3.764 1.00 59.84 91 THR A C 1
ATOM 701 O O . THR A 1 91 ? -2.557 17.787 -4.630 1.00 59.84 91 THR A O 1
ATOM 704 N N . THR A 1 92 ? -2.285 19.936 -4.091 1.00 50.25 92 THR A N 1
ATOM 705 C CA . THR A 1 92 ? -2.152 20.412 -5.478 1.00 50.25 92 THR A CA 1
ATOM 706 C C . THR A 1 92 ? -0.785 20.086 -6.079 1.00 50.25 92 THR A C 1
ATOM 708 O O . THR A 1 92 ? -0.601 20.189 -7.286 1.00 50.25 92 THR A O 1
ATOM 711 N N . THR A 1 93 ? 0.177 19.695 -5.244 1.00 52.25 93 THR A N 1
ATOM 712 C CA . THR A 1 93 ? 1.547 19.363 -5.627 1.00 52.25 93 THR A CA 1
ATOM 713 C C . THR A 1 93 ? 2.081 18.295 -4.679 1.00 52.25 93 THR A C 1
ATOM 715 O O . THR A 1 93 ? 2.193 18.551 -3.479 1.00 52.25 93 THR A O 1
ATOM 718 N N . GLY A 1 94 ? 2.446 17.123 -5.204 1.00 55.06 94 GLY A N 1
ATOM 719 C CA . GLY A 1 94 ? 3.342 16.210 -4.490 1.00 55.06 94 GLY A CA 1
ATOM 720 C C . GLY A 1 94 ? 4.670 16.906 -4.148 1.00 55.06 94 GLY A C 1
ATOM 721 O O . GLY A 1 94 ? 4.994 17.952 -4.731 1.00 55.06 94 GLY A O 1
ATOM 722 N N . SER A 1 95 ? 5.447 16.355 -3.206 1.00 58.25 95 SER A N 1
ATOM 723 C CA . SER A 1 95 ? 6.801 16.867 -2.942 1.00 58.25 95 SER A CA 1
ATOM 724 C C . SER A 1 95 ? 7.617 16.847 -4.240 1.00 58.25 95 SER A C 1
ATOM 726 O O . SER A 1 95 ? 7.324 16.059 -5.142 1.00 58.25 95 SER A O 1
ATOM 728 N N . GLU A 1 96 ? 8.614 17.722 -4.370 1.00 54.28 96 GLU A N 1
ATOM 729 C CA . GLU A 1 96 ? 9.356 17.931 -5.623 1.00 54.28 96 GLU A CA 1
ATOM 730 C C . GLU A 1 96 ? 9.894 16.628 -6.246 1.00 54.28 96 GLU A C 1
ATOM 732 O O . GLU A 1 96 ? 9.878 16.486 -7.467 1.00 54.28 96 GLU A O 1
ATOM 737 N N . SER A 1 97 ? 10.234 15.633 -5.416 1.00 57.19 97 SER A N 1
ATOM 738 C CA . SER A 1 97 ? 10.679 14.300 -5.842 1.00 57.19 97 SER A CA 1
ATOM 739 C C . SER A 1 97 ? 9.581 13.428 -6.472 1.00 57.19 97 SER A C 1
ATOM 741 O O . SER A 1 97 ? 9.879 12.576 -7.300 1.00 57.19 97 SER A O 1
ATOM 743 N N . THR A 1 98 ? 8.310 13.640 -6.128 1.00 57.72 98 THR A N 1
ATOM 744 C CA . THR A 1 98 ? 7.160 12.813 -6.561 1.00 57.72 98 THR A CA 1
ATOM 745 C C . THR A 1 98 ? 6.400 13.389 -7.762 1.00 57.72 98 THR A C 1
ATOM 747 O O . THR A 1 98 ? 5.619 12.687 -8.406 1.00 57.72 98 THR A O 1
ATOM 750 N N . ARG A 1 99 ? 6.677 14.655 -8.110 1.00 55.34 99 ARG A N 1
ATOM 751 C CA . ARG A 1 99 ? 6.093 15.379 -9.251 1.00 55.34 99 ARG A CA 1
ATOM 752 C C . ARG A 1 99 ? 6.159 14.661 -10.604 1.00 55.34 99 ARG A C 1
ATOM 754 O O . ARG A 1 99 ? 5.168 14.756 -11.322 1.00 55.34 99 ARG A O 1
ATOM 761 N N . PRO A 1 100 ? 7.237 13.947 -10.994 1.00 58.84 100 PRO A N 1
ATOM 762 C CA . PRO A 1 100 ? 7.259 13.303 -12.307 1.00 58.84 100 PRO A CA 1
ATOM 763 C C . PRO A 1 100 ? 6.205 12.196 -12.465 1.00 58.84 100 PRO A C 1
ATOM 765 O O . PRO A 1 100 ? 5.861 11.868 -13.596 1.00 58.84 100 PRO A O 1
ATOM 768 N N . LYS A 1 101 ? 5.667 11.644 -11.365 1.00 63.25 101 LYS A N 1
ATOM 769 C CA . LYS A 1 101 ? 4.682 10.552 -11.412 1.00 63.25 101 LYS A CA 1
ATOM 770 C C . LYS A 1 101 ? 3.225 11.005 -11.401 1.00 63.25 101 LYS A C 1
ATOM 772 O O . LYS A 1 101 ? 2.359 10.262 -11.850 1.00 63.25 101 LYS A O 1
ATOM 777 N N . PHE A 1 102 ? 2.946 12.209 -10.909 1.00 65.00 102 PHE A N 1
ATOM 778 C CA . PHE A 1 102 ? 1.585 12.722 -10.810 1.00 65.00 102 PHE A CA 1
ATOM 779 C C . PHE A 1 102 ? 1.466 14.057 -11.538 1.00 65.00 102 PHE A C 1
ATOM 781 O O . PHE A 1 102 ? 1.923 15.093 -11.061 1.00 65.00 102 PHE A O 1
ATOM 788 N N . THR A 1 103 ? 0.821 14.034 -12.702 1.00 58.56 103 THR A N 1
ATOM 789 C CA . THR A 1 103 ? 0.600 15.215 -13.552 1.00 58.56 103 THR A CA 1
ATOM 790 C C . THR A 1 103 ? -0.645 16.024 -13.158 1.00 58.56 103 THR A C 1
ATOM 792 O O . THR A 1 103 ? -0.985 16.992 -13.834 1.00 58.56 103 THR A O 1
ATOM 795 N N . SER A 1 104 ? -1.353 15.631 -12.093 1.00 63.41 104 SER A N 1
ATOM 796 C CA . SER A 1 104 ? -2.625 16.214 -11.637 1.00 63.41 104 SER A CA 1
ATOM 797 C C . SER A 1 104 ? -2.714 16.280 -10.105 1.00 63.41 104 SER A C 1
ATOM 799 O O . SER A 1 104 ? -1.778 15.888 -9.413 1.00 63.41 104 SER A O 1
ATOM 801 N N . TYR A 1 105 ? -3.856 16.744 -9.575 1.00 66.12 105 TYR A N 1
ATOM 802 C CA . TYR A 1 105 ? -4.175 16.703 -8.141 1.00 66.12 105 TYR A CA 1
ATOM 803 C C . TYR A 1 105 ? -3.883 15.325 -7.541 1.00 66.12 105 TYR A C 1
ATOM 805 O O . TYR A 1 105 ? -4.319 14.307 -8.084 1.00 66.12 105 TYR A O 1
ATOM 813 N N . VAL A 1 106 ? -3.167 15.310 -6.415 1.00 69.56 106 VAL A N 1
ATOM 814 C CA . VAL A 1 106 ? -2.800 14.084 -5.703 1.00 69.56 106 VAL A CA 1
ATOM 815 C C . VAL A 1 106 ? -3.586 14.017 -4.405 1.00 69.56 106 VAL A C 1
ATOM 817 O O . VAL A 1 106 ? -3.690 14.994 -3.661 1.00 69.56 106 VAL A O 1
ATOM 820 N N . THR A 1 107 ? -4.146 12.844 -4.125 1.00 74.62 107 THR A N 1
ATOM 821 C CA . THR A 1 107 ? -4.711 12.555 -2.807 1.00 74.62 107 THR A CA 1
ATOM 822 C C . THR A 1 107 ? -3.623 11.919 -1.961 1.00 74.62 107 THR A C 1
ATOM 824 O O . THR A 1 107 ? -3.158 10.823 -2.271 1.00 74.62 107 THR A O 1
ATOM 827 N N . ARG A 1 108 ? -3.205 12.614 -0.904 1.00 80.38 108 ARG A N 1
ATOM 828 C CA . ARG A 1 108 ? -2.311 12.061 0.109 1.00 80.38 108 ARG A CA 1
ATOM 829 C C . ARG A 1 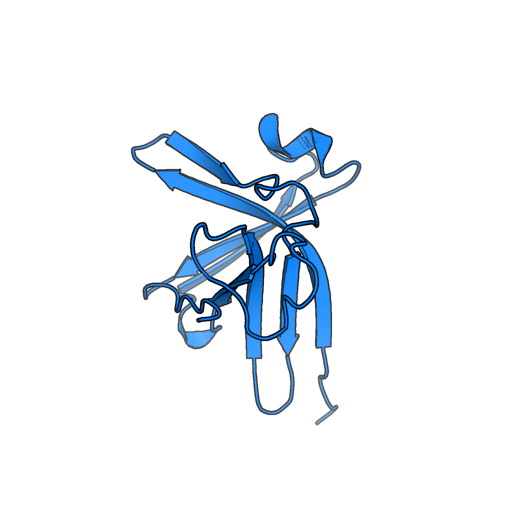108 ? -3.147 11.336 1.157 1.00 80.38 108 ARG A C 1
ATOM 831 O O . ARG A 1 108 ? -4.092 11.911 1.701 1.00 80.38 108 ARG A O 1
ATOM 838 N N . LEU A 1 109 ? -2.785 10.083 1.408 1.00 83.75 109 LEU A N 1
ATOM 839 C CA . LEU A 1 109 ? -3.344 9.256 2.469 1.00 83.75 109 LEU A CA 1
ATOM 840 C C . LEU A 1 109 ? -2.277 9.100 3.547 1.00 83.75 109 LEU A C 1
ATOM 842 O O . LEU A 1 109 ? -1.224 8.517 3.287 1.00 83.75 109 LEU A O 1
ATOM 846 N N . ASP A 1 110 ? -2.545 9.642 4.728 1.00 84.44 110 ASP A N 1
ATOM 847 C CA . ASP A 1 110 ? -1.641 9.576 5.868 1.00 84.44 110 ASP A CA 1
ATOM 848 C C . ASP A 1 110 ? -2.159 8.536 6.860 1.00 84.44 110 ASP A C 1
ATOM 850 O O . ASP A 1 110 ? -3.245 8.673 7.431 1.00 84.44 110 ASP A O 1
ATOM 854 N N . PHE A 1 111 ? -1.368 7.478 7.034 1.00 84.50 111 PHE A N 1
ATOM 855 C CA . PHE A 1 111 ? -1.644 6.390 7.961 1.00 84.50 111 PHE A CA 1
ATOM 856 C C . PHE A 1 111 ? -0.693 6.477 9.150 1.00 84.50 111 PHE A C 1
ATOM 858 O O . PHE A 1 111 ? 0.526 6.435 8.977 1.00 84.50 111 PHE A O 1
ATOM 865 N N . GLN A 1 112 ? -1.247 6.509 10.357 1.00 87.50 112 GLN A N 1
ATOM 866 C CA . GLN A 1 112 ? -0.509 6.194 11.575 1.00 87.50 112 GLN A CA 1
ATOM 867 C C . GLN A 1 112 ? -0.973 4.833 12.078 1.00 87.50 112 GLN A C 1
ATOM 869 O O . GLN A 1 112 ? -2.168 4.618 12.273 1.00 87.50 112 GLN A O 1
ATOM 874 N N . LEU A 1 113 ? -0.036 3.910 12.271 1.00 86.50 113 LEU A N 1
ATOM 875 C CA . LEU A 1 113 ? -0.341 2.529 12.636 1.00 86.50 113 LEU A CA 1
ATOM 876 C C . LEU A 1 113 ? 0.069 2.251 14.085 1.00 86.50 113 LEU A C 1
ATOM 878 O O . LEU A 1 113 ? 1.176 2.617 14.477 1.00 86.50 113 LEU A O 1
ATOM 882 N N . SER A 1 114 ? -0.771 1.545 14.850 1.00 85.81 114 SER A N 1
ATOM 883 C CA . SER A 1 114 ? -0.421 1.083 16.211 1.00 85.81 114 SER A CA 1
ATOM 884 C C . SER A 1 114 ? 0.493 -0.134 16.215 1.00 85.81 114 SER A C 1
ATOM 886 O O . SER A 1 114 ? 1.056 -0.496 17.251 1.00 85.81 114 SER A O 1
ATOM 888 N N . LYS A 1 115 ? 0.590 -0.829 15.080 1.00 82.75 115 LYS A N 1
ATOM 889 C CA . LYS A 1 115 ? 1.343 -2.074 14.924 1.00 82.75 115 LYS A CA 1
ATOM 890 C C . LYS A 1 115 ? 2.169 -2.038 13.648 1.00 82.75 115 LYS A C 1
ATOM 892 O O . LYS A 1 115 ? 1.855 -1.306 12.711 1.00 82.75 115 LYS A O 1
ATOM 897 N N . SER A 1 116 ? 3.218 -2.854 13.618 1.00 80.75 116 SER A N 1
ATOM 898 C CA . SER A 1 116 ? 4.010 -3.086 12.413 1.00 80.75 116 SER A CA 1
ATOM 899 C C . SER A 1 116 ? 3.147 -3.657 11.288 1.00 80.75 116 SER A C 1
ATOM 901 O O . SER A 1 116 ? 2.181 -4.376 11.538 1.00 80.75 116 SER A O 1
ATOM 903 N N . LEU A 1 117 ? 3.522 -3.332 10.052 1.00 80.25 117 LEU A N 1
ATOM 904 C CA . LEU A 1 117 ? 2.891 -3.877 8.857 1.00 80.25 117 LEU A CA 1
ATOM 905 C C . LEU A 1 117 ? 3.210 -5.362 8.703 1.00 80.25 117 LEU A C 1
ATOM 907 O O . LEU A 1 117 ? 4.358 -5.775 8.884 1.00 80.25 117 LEU A O 1
ATOM 911 N N . ASP A 1 118 ? 2.209 -6.129 8.281 1.00 76.88 118 ASP A N 1
ATOM 912 C CA . ASP A 1 118 ? 2.423 -7.489 7.808 1.00 76.88 118 ASP A CA 1
ATOM 913 C C . ASP A 1 118 ? 2.972 -7.435 6.379 1.00 76.88 118 ASP A C 1
ATOM 915 O O . ASP A 1 118 ? 2.344 -6.896 5.460 1.00 76.88 118 ASP A O 1
ATOM 919 N N . VAL A 1 119 ? 4.172 -7.990 6.209 1.00 78.38 119 VAL A N 1
ATOM 920 C CA . VAL A 1 119 ? 4.909 -7.999 4.945 1.00 78.38 119 VAL A CA 1
ATOM 921 C C . VAL A 1 119 ? 4.898 -9.408 4.371 1.00 78.38 119 VAL A C 1
ATOM 923 O O . VAL A 1 119 ? 5.416 -10.339 4.989 1.00 78.38 119 VAL A O 1
ATOM 926 N N . LEU A 1 120 ? 4.332 -9.565 3.178 1.00 73.94 120 LEU A N 1
ATOM 927 C CA . LEU A 1 120 ? 4.272 -10.842 2.475 1.00 73.94 120 LEU A CA 1
ATOM 928 C C . LEU A 1 120 ? 5.153 -10.790 1.226 1.00 73.94 120 LEU A C 1
ATOM 930 O O . LEU A 1 120 ? 5.089 -9.843 0.440 1.00 73.94 120 LEU A O 1
ATOM 934 N N . VAL A 1 121 ? 5.968 -11.829 1.042 1.00 69.31 121 VAL A N 1
ATOM 935 C CA . VAL A 1 121 ? 6.874 -11.975 -0.101 1.00 69.31 121 VAL A CA 1
ATOM 936 C C . VAL A 1 121 ? 6.685 -13.369 -0.705 1.00 69.31 121 VAL A C 1
ATOM 938 O O . VAL A 1 121 ? 6.651 -14.342 0.052 1.00 69.31 121 VAL A O 1
ATOM 941 N N . PRO A 1 122 ? 6.560 -13.496 -2.038 1.00 63.06 122 PRO A N 1
ATOM 942 C CA . PRO A 1 122 ? 6.599 -14.791 -2.712 1.00 63.06 122 PRO A CA 1
ATOM 943 C C . PRO A 1 122 ? 7.926 -15.514 -2.434 1.00 63.06 122 PRO A C 1
ATOM 945 O O . PRO A 1 122 ? 8.988 -14.905 -2.566 1.00 63.06 122 PRO A O 1
ATOM 948 N N . ALA A 1 123 ? 7.848 -16.791 -2.048 1.00 54.00 123 ALA A N 1
ATOM 949 C CA . ALA A 1 123 ? 9.005 -17.667 -1.839 1.00 54.00 123 ALA A CA 1
ATOM 950 C C . ALA A 1 123 ? 9.516 -18.285 -3.147 1.00 54.00 123 ALA A C 1
ATOM 952 O O . ALA A 1 123 ? 8.678 -18.573 -4.035 1.00 54.00 123 ALA A O 1
#

Secondary structure (DSSP, 8-state):
-----EEEEEE--EEEEETTEEEEE-S-SS-SS--EEEEEE-SS-EEEEEEEEE--TT---TT-SS-----EEEEEEE-GGGEEEEEEEEESS--TTTGGG-SS-EEEEEEEESSPPEEE---